Protein AF-A0AAV3WGU9-F1 (afdb_monomer)

Nearest PDB structures (foldseek):
  3m1l-assembly1_A  TM=7.749E-01  e=2.099E-01  Mycobacterium tuberculosis H37Rv
  8bnu-assembly1_C  TM=7.547E-01  e=2.402E-01  Escherichia coli K-12
  8a3o-assembly1_A  TM=6.805E-01  e=1.695E+00  Homo sapiens
  7nd2-assembly1_D  TM=6.651E-01  e=4.071E+00  Homo sapiens

Solvent-accessible surface area (backbone atoms only — not comparable to full-atom values): 6114 Å² total; per-residue (Å²): 136,83,80,64,95,65,92,66,75,93,77,64,72,38,80,42,80,38,83,40,39,35,64,66,41,48,50,52,44,37,49,41,37,62,69,67,58,31,52,58,42,36,42,24,85,46,96,48,67,44,33,93,89,47,94,50,51,67,94,73,81,84,88,69,93,70,84,63,94,73,64,71,71,60,58,56,54,54,55,69,64,66,77,68,80,69,82,73,58,80,46,67,62,130

Secondary structure (DSSP, 8-state):
-PPPSS---S---EEEEEE--SHHHHHHHHHHHHHTSEEEEEEESSSSSS-TTSTT--S---------SS-HHHHHHHHHHHSS-----EEE--

Foldseek 3Di:
DDDDPDPDPQPDAAEEEFEAQAPVSVLVQQLSQVSSNHQYEYEYADPDHCDPVDPRVDPDDDDDDDCPPDDPPVVVVSVVSRPDDGDGDYDYDD

Sequence (94 aa):
MGQTVFNIPPQHEQKIAIIGAGAMGVSIACILARLGIAHVTIFEAESKPFNSRGASINNTGILHHFVYGGHQKTLEQLFYQGILKANARICFWR

Radius of gyration: 15.07 Å; Cα contacts (8 Å, |Δi|>4): 110; chains: 1; bounding box: 38×36×43 Å

Structure (mmCIF, N/CA/C/O backbone):
data_AF-A0AAV3WGU9-F1
#
_entry.id   AF-A0AAV3WGU9-F1
#
loop_
_atom_site.group_PDB
_atom_site.id
_atom_site.type_symbol
_atom_site.label_atom_id
_atom_site.label_alt_id
_atom_site.label_comp_id
_atom_site.label_asym_id
_atom_site.label_entity_id
_atom_site.label_seq_id
_atom_site.pdbx_PDB_ins_code
_atom_site.Cartn_x
_atom_site.Cartn_y
_atom_site.Cartn_z
_atom_site.occupancy
_atom_site.B_iso_or_equiv
_atom_site.auth_seq_id
_atom_site.auth_comp_id
_atom_site.auth_asym_id
_atom_site.auth_atom_id
_atom_site.pdbx_PDB_model_num
ATOM 1 N N . MET A 1 1 ? -7.711 10.585 28.426 1.00 33.91 1 MET A N 1
ATOM 2 C CA . MET A 1 1 ? -8.767 10.262 27.442 1.00 33.91 1 MET A CA 1
ATOM 3 C C . MET A 1 1 ? -8.303 10.800 26.098 1.00 33.91 1 MET A C 1
ATOM 5 O O . MET A 1 1 ? -8.184 12.009 25.961 1.00 33.91 1 MET A O 1
ATOM 9 N N . GLY A 1 2 ? -7.878 9.923 25.185 1.00 42.69 2 GLY A N 1
ATOM 10 C CA . GLY A 1 2 ? -7.295 10.327 23.902 1.00 42.69 2 GLY A CA 1
ATOM 11 C C . GLY A 1 2 ? -8.376 10.820 22.947 1.00 42.69 2 GLY A C 1
ATOM 12 O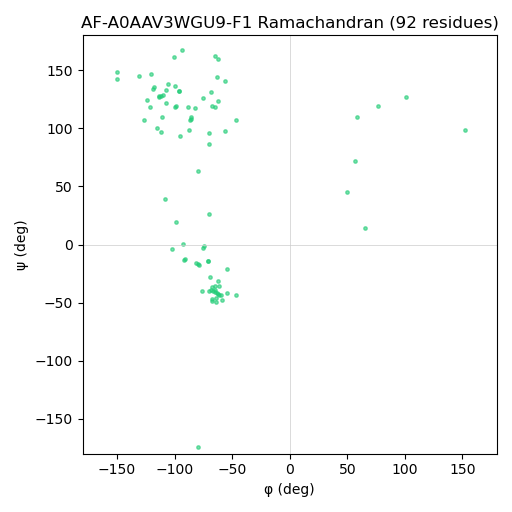 O . GLY A 1 2 ? -9.353 10.113 22.721 1.00 42.69 2 GLY A O 1
ATOM 13 N N . GLN A 1 3 ? -8.215 12.030 22.413 1.00 40.00 3 GLN A N 1
ATOM 14 C CA . GLN A 1 3 ? -9.061 12.522 21.331 1.00 40.00 3 GLN A CA 1
ATOM 15 C C . GLN A 1 3 ? -8.816 11.658 20.092 1.00 40.00 3 GLN A C 1
ATOM 17 O O . GLN A 1 3 ? -7.699 11.600 19.575 1.00 40.00 3 GLN A O 1
ATOM 22 N N . THR A 1 4 ? -9.849 10.973 19.615 1.00 46.03 4 THR A N 1
ATOM 23 C CA . THR A 1 4 ? -9.833 10.375 18.283 1.00 46.03 4 THR A CA 1
ATOM 24 C C . THR A 1 4 ? -9.835 11.522 17.277 1.00 46.03 4 THR A C 1
ATOM 26 O O . THR A 1 4 ? -10.748 12.343 17.273 1.00 46.03 4 THR A O 1
ATOM 29 N N . VAL A 1 5 ? -8.793 11.604 16.444 1.00 51.19 5 VAL A N 1
ATOM 30 C CA . VAL A 1 5 ? -8.574 12.689 15.458 1.00 51.19 5 VAL A CA 1
ATOM 31 C C . VAL A 1 5 ? -9.770 12.870 14.513 1.00 51.19 5 VAL A C 1
ATOM 33 O O . VAL A 1 5 ? -9.971 13.943 13.951 1.00 51.19 5 VAL A O 1
ATOM 36 N N . PHE A 1 6 ? -10.609 11.845 14.388 1.00 54.28 6 PHE A N 1
ATOM 37 C CA . PHE A 1 6 ? -11.820 11.870 13.595 1.00 54.28 6 PHE A CA 1
ATOM 38 C C . PHE A 1 6 ? -13.024 11.563 14.491 1.00 54.28 6 PHE A C 1
ATOM 40 O O . PHE A 1 6 ? -13.116 10.483 15.073 1.00 54.28 6 PHE A O 1
ATOM 47 N N . ASN A 1 7 ? -13.950 12.519 14.607 1.00 55.12 7 ASN A N 1
ATOM 48 C CA . ASN A 1 7 ? -15.255 12.322 15.243 1.00 55.12 7 ASN A CA 1
ATOM 49 C C . ASN A 1 7 ? -16.202 11.628 14.250 1.00 55.12 7 ASN A C 1
ATOM 51 O O . ASN A 1 7 ? -17.164 12.226 13.770 1.00 55.12 7 ASN A O 1
ATOM 55 N N . ILE A 1 8 ? -15.860 10.400 13.855 1.00 58.75 8 ILE A N 1
ATOM 56 C CA . ILE A 1 8 ? -16.682 9.597 12.946 1.00 58.75 8 ILE A CA 1
ATOM 57 C C . ILE A 1 8 ? -17.669 8.824 13.825 1.00 58.75 8 ILE A C 1
ATOM 59 O O . ILE A 1 8 ? -17.223 8.062 14.688 1.00 58.75 8 ILE A O 1
ATOM 63 N N . PRO A 1 9 ? -18.990 9.026 13.672 1.00 55.47 9 PRO A N 1
ATOM 64 C CA . PRO A 1 9 ? -19.965 8.251 14.423 1.00 55.47 9 PRO A CA 1
ATOM 65 C C . PRO A 1 9 ? -19.732 6.753 14.151 1.00 55.47 9 PRO A C 1
ATOM 67 O O . PRO A 1 9 ? -19.460 6.395 13.005 1.00 55.47 9 PRO A O 1
ATOM 70 N N . PRO A 1 10 ? -19.848 5.866 15.158 1.00 58.25 10 PRO A N 1
ATOM 71 C CA . PRO A 1 10 ? -19.528 4.433 15.045 1.00 58.25 10 PRO A CA 1
ATOM 72 C C . PRO A 1 10 ? -20.524 3.634 14.176 1.00 58.25 10 PRO A C 1
ATOM 74 O O . PRO A 1 10 ? -20.734 2.439 14.364 1.00 58.25 10 PRO A O 1
ATOM 77 N N . GLN A 1 11 ? -21.183 4.289 13.226 1.00 55.25 1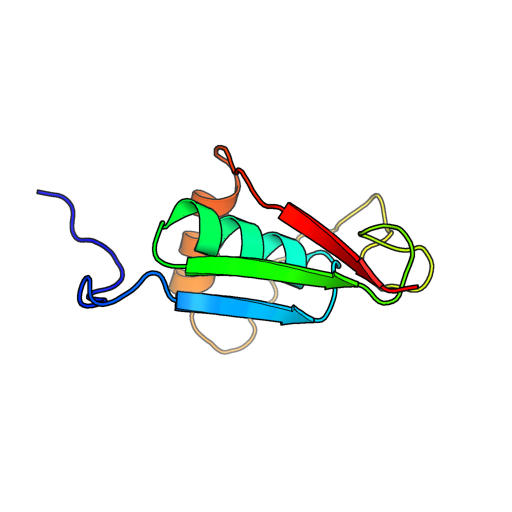1 GLN A N 1
ATOM 78 C CA . GLN A 1 11 ? -22.274 3.745 12.441 1.00 55.25 11 GLN A CA 1
ATOM 79 C C . GLN A 1 11 ? -21.727 3.189 11.128 1.00 55.25 11 GLN A C 1
ATOM 81 O O . GLN A 1 11 ? -21.615 3.889 10.126 1.00 55.25 11 GLN A O 1
ATOM 86 N N . HIS A 1 12 ? -21.449 1.885 11.196 1.00 56.72 12 HIS A N 1
ATOM 87 C CA . HIS A 1 12 ? -21.061 0.970 10.125 1.00 56.72 12 HIS A CA 1
ATOM 88 C C . HIS A 1 12 ? -19.607 1.094 9.660 1.00 56.72 12 HIS A C 1
ATOM 90 O O . HIS A 1 12 ? -19.193 2.121 9.135 1.00 56.72 12 HI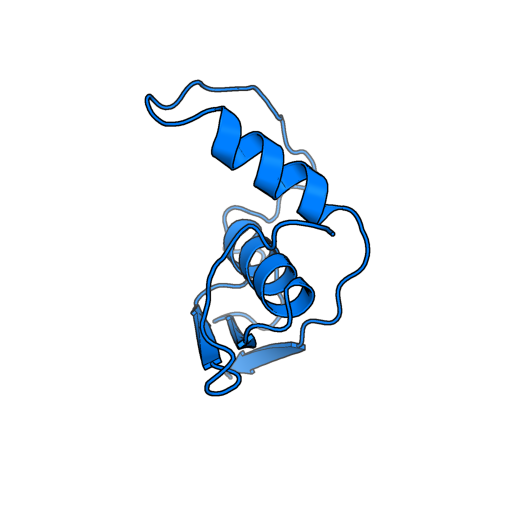S A O 1
ATOM 96 N N . GLU A 1 13 ? -18.851 -0.003 9.797 1.00 63.62 13 GLU A N 1
ATOM 97 C CA . GLU A 1 13 ? -17.585 -0.207 9.085 1.00 63.62 13 GLU A CA 1
ATOM 98 C C . GLU A 1 13 ? -17.783 0.159 7.607 1.00 63.62 13 GLU A C 1
ATOM 100 O O . GLU A 1 13 ? -18.472 -0.545 6.858 1.00 63.62 13 GLU A O 1
ATOM 105 N N . GLN A 1 14 ? -17.225 1.294 7.184 1.00 78.50 14 GLN A N 1
ATOM 106 C CA . GLN A 1 14 ? -17.405 1.764 5.817 1.00 78.50 14 GLN A CA 1
ATOM 107 C C . GLN A 1 14 ? -16.678 0.813 4.868 1.00 78.50 14 GLN A C 1
ATOM 109 O O . GLN A 1 14 ? -15.510 0.487 5.073 1.00 78.50 14 GLN A O 1
ATOM 114 N N . LYS A 1 15 ? -17.343 0.359 3.806 1.00 88.50 15 LYS A N 1
ATOM 115 C CA . LYS A 1 15 ? -16.687 -0.437 2.762 1.00 88.50 15 LYS A CA 1
ATOM 116 C C . LYS A 1 15 ? -16.056 0.514 1.753 1.00 88.50 15 LYS A C 1
ATOM 118 O O . LYS A 1 15 ? -16.775 1.186 1.019 1.00 88.50 15 LYS A O 1
ATOM 123 N N . ILE A 1 16 ? -14.728 0.579 1.730 1.00 90.75 16 ILE A N 1
ATOM 124 C CA . ILE A 1 16 ? -13.977 1.521 0.890 1.00 90.75 16 ILE A CA 1
ATOM 125 C C . ILE A 1 16 ? -13.225 0.758 -0.197 1.00 90.75 16 ILE A C 1
ATOM 127 O O . ILE A 1 16 ? -12.460 -0.161 0.092 1.00 90.75 16 ILE A O 1
ATOM 131 N N . ALA A 1 17 ? -13.414 1.179 -1.447 1.00 94.50 17 ALA A N 1
ATOM 132 C CA . ALA A 1 17 ? -12.596 0.757 -2.576 1.00 94.50 17 ALA A CA 1
ATOM 133 C C . ALA A 1 17 ? -11.498 1.797 -2.845 1.00 94.50 17 ALA A C 1
ATOM 135 O O . ALA A 1 17 ? -11.781 2.991 -2.936 1.00 94.50 17 ALA A O 1
ATOM 136 N N . ILE A 1 18 ? -10.256 1.345 -3.002 1.00 94.25 18 ILE A N 1
ATOM 137 C CA . ILE A 1 18 ? -9.115 2.166 -3.426 1.00 94.25 18 ILE A CA 1
ATOM 138 C C . ILE A 1 18 ? -8.672 1.671 -4.794 1.00 94.25 18 ILE A C 1
ATOM 140 O O . ILE A 1 18 ? -8.409 0.482 -4.957 1.00 94.25 18 ILE A O 1
ATOM 144 N N . ILE A 1 19 ? -8.566 2.573 -5.768 1.00 95.94 19 ILE A N 1
ATOM 145 C CA . ILE A 1 19 ? -8.091 2.246 -7.114 1.00 95.94 19 ILE A CA 1
ATOM 146 C C . ILE A 1 19 ? -6.619 2.656 -7.237 1.00 95.94 19 ILE A C 1
ATOM 148 O O . ILE A 1 19 ? -6.285 3.832 -7.105 1.00 95.94 19 ILE A O 1
ATOM 152 N N . GLY A 1 20 ? -5.754 1.674 -7.489 1.00 93.31 20 GLY A N 1
ATOM 153 C CA . GLY A 1 20 ? -4.303 1.811 -7.608 1.00 93.31 20 GLY A CA 1
ATOM 154 C C . GLY A 1 20 ? -3.550 1.372 -6.349 1.00 93.31 20 GLY A C 1
ATOM 155 O O . GLY A 1 20 ? -3.784 1.881 -5.253 1.00 93.31 20 GLY A O 1
ATOM 156 N N . ALA A 1 21 ? -2.582 0.467 -6.513 1.00 94.31 21 ALA A N 1
ATOM 157 C CA . ALA A 1 21 ? -1.713 -0.054 -5.455 1.00 94.31 21 ALA A CA 1
ATOM 158 C C . ALA A 1 21 ? -0.266 0.472 -5.567 1.00 94.31 21 ALA A C 1
ATOM 160 O O . ALA A 1 21 ? 0.705 -0.254 -5.335 1.00 94.31 21 ALA A O 1
ATOM 161 N N . GLY A 1 22 ? -0.119 1.751 -5.931 1.00 91.12 22 GLY A N 1
ATOM 162 C CA . GLY A 1 22 ? 1.129 2.508 -5.776 1.00 91.12 22 GLY A CA 1
ATOM 163 C C . GLY A 1 22 ? 1.325 3.021 -4.343 1.00 91.12 22 GLY A C 1
ATOM 164 O O . GLY A 1 22 ? 0.513 2.749 -3.455 1.00 91.12 22 GLY A O 1
ATOM 165 N N . ALA A 1 23 ? 2.370 3.824 -4.116 1.00 90.38 23 ALA A N 1
ATOM 166 C CA . ALA A 1 23 ? 2.734 4.303 -2.778 1.00 90.38 23 ALA A CA 1
ATOM 167 C C . ALA A 1 23 ? 1.576 5.007 -2.050 1.00 90.38 23 ALA A C 1
ATOM 169 O O . ALA A 1 23 ? 1.334 4.734 -0.876 1.00 90.38 23 ALA A O 1
ATOM 170 N N . MET A 1 24 ? 0.811 5.848 -2.754 1.00 91.50 24 MET A N 1
ATOM 171 C CA . MET A 1 24 ? -0.334 6.561 -2.175 1.00 91.50 24 MET A CA 1
ATOM 172 C C . MET A 1 24 ? -1.488 5.626 -1.802 1.00 91.50 24 MET A C 1
ATOM 174 O O . MET A 1 24 ? -1.987 5.688 -0.680 1.00 91.50 24 MET A O 1
ATOM 178 N N . GLY A 1 25 ? -1.891 4.741 -2.720 1.00 92.38 25 GLY A N 1
ATOM 179 C CA . GLY A 1 25 ? -3.016 3.826 -2.513 1.00 92.38 25 GLY A CA 1
ATOM 180 C C . GLY A 1 25 ? -2.769 2.837 -1.374 1.00 92.38 25 GLY A C 1
ATOM 181 O O . GLY A 1 25 ? -3.631 2.631 -0.521 1.00 92.38 25 GLY A O 1
ATOM 182 N N . VAL A 1 26 ? -1.552 2.296 -1.288 1.00 90.94 26 VAL A N 1
ATOM 183 C CA . VAL A 1 26 ? -1.151 1.427 -0.173 1.00 90.94 26 VAL A CA 1
ATOM 184 C C . VAL A 1 26 ? -1.090 2.211 1.143 1.00 90.94 26 VAL A C 1
ATOM 186 O O . VAL A 1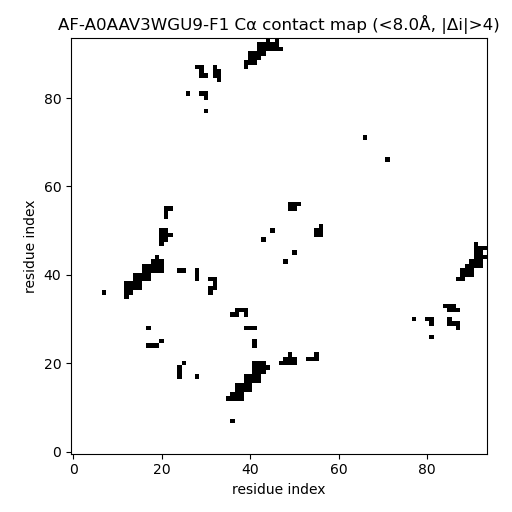 26 ? -1.553 1.712 2.170 1.00 90.94 26 VAL A O 1
ATOM 189 N N . SER A 1 27 ? -0.583 3.449 1.126 1.00 91.31 27 SER A N 1
ATOM 190 C CA . SER A 1 27 ? -0.489 4.285 2.332 1.00 91.31 27 SER A CA 1
ATOM 191 C C . SER A 1 27 ? -1.861 4.639 2.904 1.00 91.31 27 SER A C 1
ATOM 193 O O . SER A 1 27 ? -2.083 4.478 4.103 1.00 91.31 27 SER A O 1
ATOM 195 N N . ILE A 1 28 ? -2.811 5.066 2.066 1.00 90.69 28 ILE A N 1
ATOM 196 C CA . ILE A 1 28 ? -4.157 5.408 2.541 1.00 90.69 28 ILE A CA 1
ATOM 197 C C . ILE A 1 28 ? -4.912 4.160 3.019 1.00 90.69 28 ILE A C 1
ATOM 199 O O . ILE A 1 28 ? -5.547 4.207 4.069 1.00 90.69 28 ILE A O 1
ATOM 203 N N . ALA A 1 29 ? -4.770 3.018 2.332 1.00 90.06 29 ALA A N 1
ATOM 204 C CA . ALA A 1 29 ? -5.357 1.753 2.775 1.00 90.06 29 ALA A CA 1
ATOM 205 C C . ALA A 1 29 ? -4.847 1.335 4.157 1.00 90.06 29 ALA A C 1
ATOM 207 O O . ALA A 1 29 ? -5.624 0.923 5.015 1.00 90.06 29 ALA A O 1
ATOM 208 N N . CYS A 1 30 ? -3.538 1.474 4.370 1.00 86.75 30 CYS A N 1
ATOM 209 C CA . CYS A 1 30 ? -2.869 1.197 5.633 1.00 86.75 30 CYS A CA 1
ATOM 210 C C . CYS A 1 30 ? -3.435 2.065 6.767 1.00 86.75 30 CYS A C 1
ATOM 212 O O . CYS A 1 30 ? -3.795 1.538 7.818 1.00 86.75 30 CYS A O 1
ATOM 214 N N . ILE A 1 31 ? -3.582 3.373 6.537 1.00 86.12 31 ILE A N 1
ATOM 215 C CA . ILE A 1 31 ? -4.137 4.312 7.521 1.00 86.12 31 ILE A CA 1
ATOM 216 C C . ILE A 1 31 ? -5.600 3.976 7.832 1.00 86.12 31 ILE A C 1
ATOM 218 O O . ILE A 1 31 ? -5.960 3.831 8.997 1.00 86.12 31 ILE A O 1
ATOM 222 N N . LEU A 1 32 ? -6.434 3.790 6.806 1.00 84.81 32 LEU A N 1
ATOM 223 C CA . LEU A 1 32 ? -7.858 3.485 6.972 1.00 84.81 32 LEU A CA 1
ATOM 224 C C . LEU A 1 32 ? -8.087 2.157 7.707 1.00 84.81 32 LEU A C 1
ATOM 226 O O . LEU A 1 32 ? -8.912 2.098 8.619 1.00 84.81 32 LEU A O 1
ATOM 230 N N . ALA A 1 33 ? -7.317 1.119 7.366 1.00 82.25 33 ALA A N 1
ATOM 231 C CA . ALA A 1 33 ? -7.372 -0.170 8.049 1.00 82.25 33 ALA A CA 1
ATOM 232 C C . ALA A 1 33 ? -6.917 -0.063 9.515 1.00 82.25 33 ALA A C 1
ATOM 234 O O . ALA A 1 33 ? -7.520 -0.675 10.393 1.00 82.25 33 ALA A O 1
ATOM 235 N N . ARG A 1 34 ? -5.884 0.744 9.807 1.00 79.38 34 ARG A N 1
ATOM 236 C CA . ARG A 1 34 ? -5.386 0.970 11.178 1.00 79.38 34 ARG A CA 1
ATOM 237 C C . ARG A 1 34 ? -6.358 1.723 12.063 1.00 79.38 34 ARG A C 1
ATOM 239 O O . ARG A 1 34 ? -6.431 1.445 13.255 1.00 79.38 34 ARG A O 1
ATOM 246 N N . LEU A 1 35 ? -7.077 2.679 11.491 1.00 79.75 35 LEU A N 1
ATOM 247 C CA . LEU A 1 35 ? -8.068 3.455 12.222 1.00 79.75 35 LEU A CA 1
ATOM 248 C C . LEU A 1 35 ? -9.306 2.618 12.583 1.00 79.75 35 LEU A C 1
ATOM 250 O O . LEU A 1 35 ? -10.096 3.058 13.411 1.00 79.75 35 LEU A O 1
ATOM 254 N N . GLY A 1 36 ? -9.488 1.431 11.987 1.00 78.06 36 GLY A N 1
ATOM 255 C CA . GLY A 1 36 ? -10.640 0.562 12.251 1.00 78.06 36 GLY A CA 1
ATOM 256 C C . GLY A 1 36 ? -11.973 1.160 11.793 1.00 78.06 36 GLY A C 1
ATOM 257 O O . GLY A 1 36 ? -13.031 0.691 12.192 1.00 78.06 36 GLY A O 1
ATOM 258 N N . ILE A 1 37 ? -11.926 2.208 10.969 1.00 73.88 37 ILE A N 1
ATOM 259 C CA . ILE A 1 37 ? -13.106 2.950 10.504 1.00 73.88 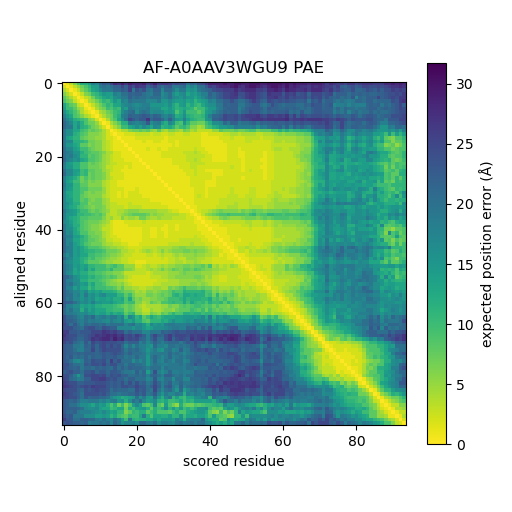37 ILE A CA 1
ATOM 260 C C . ILE A 1 37 ? -13.670 2.397 9.192 1.00 73.88 37 ILE A C 1
ATOM 262 O O . ILE A 1 37 ? -14.771 2.769 8.785 1.00 73.88 37 ILE A O 1
ATOM 266 N N . ALA A 1 38 ? -12.919 1.527 8.512 1.00 80.06 38 ALA A N 1
ATOM 267 C CA . ALA A 1 38 ? -13.292 1.021 7.204 1.00 80.06 38 ALA A CA 1
ATOM 268 C C . ALA A 1 38 ? -12.771 -0.392 6.923 1.00 80.06 38 ALA A C 1
ATOM 270 O O . ALA A 1 38 ? -11.624 -0.729 7.219 1.00 80.06 38 ALA A O 1
ATOM 271 N N . HIS A 1 39 ? -13.596 -1.178 6.234 1.00 86.62 39 HIS A N 1
ATOM 272 C CA . HIS A 1 39 ? -13.179 -2.382 5.533 1.00 86.62 39 HIS A CA 1
ATOM 273 C C . HIS A 1 39 ? -12.710 -1.998 4.123 1.00 86.62 39 HIS A C 1
ATOM 275 O O . HIS A 1 39 ? -13.511 -1.654 3.247 1.00 86.62 39 HIS A O 1
ATOM 281 N N . VAL A 1 40 ? -11.399 -2.050 3.900 1.00 90.94 40 VAL A N 1
ATOM 282 C CA . VAL A 1 40 ? -10.761 -1.524 2.688 1.00 90.94 40 VAL A CA 1
ATOM 283 C C . VAL A 1 40 ? -10.462 -2.637 1.685 1.00 90.94 40 VAL A C 1
ATOM 285 O O . VAL A 1 40 ? -9.950 -3.693 2.047 1.00 90.94 40 VAL A O 1
ATOM 288 N N . THR A 1 41 ? -10.745 -2.394 0.406 1.00 94.88 41 THR A N 1
ATOM 289 C CA . THR A 1 41 ? -10.329 -3.239 -0.723 1.00 94.88 41 THR A CA 1
ATOM 290 C C . THR A 1 41 ? -9.541 -2.399 -1.720 1.00 94.88 41 THR A C 1
ATOM 292 O O . THR A 1 41 ? -10.035 -1.378 -2.193 1.00 94.88 41 THR A O 1
ATOM 295 N N . ILE A 1 42 ? -8.318 -2.821 -2.043 1.00 94.50 42 ILE A N 1
ATOM 296 C CA . ILE A 1 42 ? -7.508 -2.184 -3.088 1.00 94.50 42 ILE A CA 1
ATOM 297 C C . ILE A 1 42 ? -7.689 -2.956 -4.392 1.00 94.50 42 ILE A C 1
ATOM 299 O O . ILE A 1 42 ? -7.562 -4.181 -4.394 1.00 94.50 42 ILE A O 1
ATOM 303 N N . PHE A 1 43 ? -7.942 -2.229 -5.476 1.00 94.75 43 PHE A N 1
ATOM 304 C CA . PHE A 1 43 ? -7.967 -2.728 -6.843 1.00 94.75 43 PHE A CA 1
ATOM 305 C C . PHE A 1 43 ? -6.728 -2.234 -7.582 1.00 94.75 43 PHE A C 1
ATOM 307 O O . PHE A 1 43 ? -6.495 -1.030 -7.692 1.00 94.75 43 PHE A O 1
ATOM 314 N N . GLU A 1 44 ? -5.940 -3.170 -8.094 1.00 93.75 44 GLU A N 1
ATOM 315 C CA . GLU A 1 44 ? -4.764 -2.908 -8.918 1.00 93.75 44 GLU A CA 1
ATOM 316 C C . GLU A 1 44 ? -4.977 -3.539 -10.292 1.00 93.75 44 GLU A C 1
ATOM 318 O O . GLU A 1 44 ? -5.435 -4.679 -10.388 1.00 93.75 44 GLU A O 1
ATOM 323 N N . ALA A 1 45 ? -4.673 -2.776 -11.344 1.00 92.75 45 ALA A N 1
ATOM 324 C CA . ALA A 1 45 ?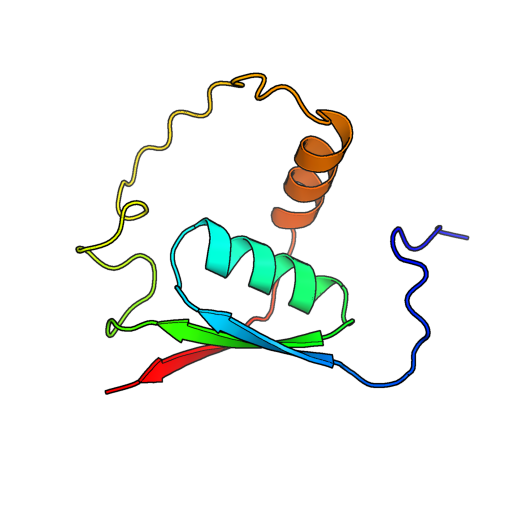 -4.801 -3.246 -12.722 1.00 92.75 45 ALA A CA 1
ATOM 325 C C . ALA A 1 45 ? -3.761 -4.331 -13.043 1.00 92.75 45 ALA A C 1
ATOM 327 O O . ALA A 1 45 ? -3.971 -5.186 -13.900 1.00 92.75 45 ALA A O 1
ATOM 328 N N . GLU A 1 46 ? -2.625 -4.294 -12.352 1.00 91.44 46 GLU A N 1
ATOM 329 C CA . GLU A 1 46 ? -1.535 -5.243 -12.509 1.00 91.44 46 GLU A CA 1
ATOM 330 C C . GLU A 1 46 ? -1.603 -6.416 -11.536 1.00 91.44 46 GLU A C 1
ATOM 332 O O . GLU A 1 46 ? -2.311 -6.412 -10.538 1.00 91.44 46 GLU A O 1
ATOM 337 N N . SER A 1 47 ? -0.789 -7.441 -11.789 1.00 88.44 47 SER A N 1
ATOM 338 C CA . SER A 1 47 ? -0.743 -8.638 -10.942 1.00 88.44 47 SER A CA 1
ATOM 339 C C . SER A 1 47 ? -0.011 -8.447 -9.606 1.00 88.44 47 SER A C 1
ATOM 341 O O . SER A 1 47 ? 0.110 -9.404 -8.845 1.00 88.44 47 SER A O 1
ATOM 343 N N . LYS A 1 48 ? 0.565 -7.266 -9.347 1.00 86.56 48 LYS A N 1
ATOM 344 C CA . LYS A 1 48 ? 1.319 -6.956 -8.122 1.00 86.56 48 LYS A CA 1
ATOM 345 C C . LYS A 1 48 ? 1.211 -5.468 -7.762 1.00 86.56 48 LYS A C 1
ATOM 347 O O . LYS A 1 48 ? 1.152 -4.647 -8.678 1.00 86.56 48 LYS A O 1
ATOM 352 N N . PRO A 1 49 ? 1.234 -5.097 -6.467 1.00 86.94 49 PRO A N 1
ATOM 353 C CA . PRO A 1 49 ? 1.374 -3.704 -6.053 1.00 86.94 49 PRO A CA 1
ATOM 354 C C . PRO A 1 49 ? 2.742 -3.167 -6.482 1.00 86.94 49 PRO A C 1
ATOM 356 O O . PRO A 1 49 ? 3.652 -3.951 -6.769 1.00 86.94 49 PRO A O 1
ATOM 359 N N . PHE A 1 50 ? 2.897 -1.841 -6.506 1.00 87.88 50 PHE A N 1
ATOM 360 C CA . PHE A 1 50 ? 4.138 -1.194 -6.961 1.00 87.88 50 PHE A CA 1
ATOM 361 C C . PHE A 1 50 ? 4.601 -1.752 -8.316 1.00 87.88 50 PHE A C 1
ATOM 363 O O . PHE A 1 50 ? 5.752 -2.152 -8.509 1.00 87.88 50 PHE A O 1
ATOM 370 N N . ASN A 1 51 ? 3.649 -1.879 -9.241 1.00 84.50 51 ASN A N 1
ATOM 371 C CA . ASN A 1 51 ? 3.882 -2.524 -10.519 1.00 84.50 51 ASN A CA 1
ATOM 372 C C . ASN A 1 51 ? 4.945 -1.781 -11.351 1.00 84.50 51 ASN A C 1
ATOM 374 O O . ASN A 1 51 ? 5.198 -0.592 -11.162 1.00 84.50 51 ASN A O 1
ATOM 378 N N . SER A 1 52 ? 5.547 -2.476 -12.320 1.00 84.44 52 SER A N 1
ATOM 379 C CA . SER A 1 52 ? 6.630 -1.925 -13.147 1.00 84.44 52 SER A CA 1
ATOM 380 C C . SER A 1 52 ? 6.217 -0.919 -14.204 1.00 84.44 52 SER A C 1
ATOM 382 O O . SER A 1 52 ? 7.075 -0.382 -14.898 1.00 84.44 52 SER A O 1
ATOM 384 N N . ARG A 1 53 ? 4.920 -0.651 -14.313 1.00 86.88 53 ARG A N 1
ATOM 385 C CA . ARG A 1 53 ? 4.344 0.381 -15.170 1.00 86.88 53 ARG A CA 1
ATOM 386 C C . ARG A 1 53 ? 3.939 1.631 -14.372 1.00 86.88 53 ARG A C 1
ATOM 388 O O . ARG A 1 53 ? 3.506 2.608 -14.971 1.00 86.88 53 ARG A O 1
ATOM 395 N N . GLY A 1 54 ? 4.070 1.612 -13.042 1.00 85.44 54 GLY A N 1
ATOM 396 C CA . GLY A 1 54 ? 3.657 2.685 -12.141 1.00 85.44 54 GLY A CA 1
ATOM 397 C C . GLY A 1 54 ? 4.815 3.566 -11.670 1.00 85.44 54 GLY A C 1
ATOM 398 O O . GLY A 1 54 ? 5.976 3.170 -11.680 1.00 85.44 54 GLY A O 1
ATOM 399 N N . ALA A 1 55 ? 4.490 4.765 -11.179 1.00 87.56 55 ALA A N 1
ATOM 400 C CA . ALA A 1 55 ? 5.482 5.746 -10.724 1.00 87.56 55 ALA A CA 1
ATOM 401 C C . ALA A 1 55 ? 6.200 5.364 -9.412 1.00 87.56 55 ALA A C 1
ATOM 403 O O . ALA A 1 55 ? 7.209 5.965 -9.062 1.00 87.56 55 ALA A O 1
ATOM 404 N N . SER A 1 56 ? 5.681 4.383 -8.667 1.00 87.75 56 SER A N 1
ATOM 405 C CA . SER A 1 56 ? 6.188 3.996 -7.341 1.00 87.75 56 SER A CA 1
ATOM 406 C C . SER A 1 56 ? 7.118 2.774 -7.355 1.00 87.75 56 SER A C 1
ATOM 408 O O . SER A 1 56 ? 7.258 2.128 -6.323 1.00 87.75 56 SER A O 1
ATOM 410 N N . ILE A 1 57 ? 7.705 2.403 -8.499 1.00 85.94 57 ILE A N 1
ATOM 411 C CA . ILE A 1 57 ? 8.591 1.224 -8.591 1.00 85.94 57 ILE A CA 1
ATOM 412 C C . ILE A 1 57 ? 10.032 1.491 -8.120 1.00 85.94 57 ILE A C 1
ATOM 414 O O . ILE A 1 57 ? 10.796 0.554 -7.886 1.00 85.94 57 ILE A O 1
ATOM 418 N N . ASN A 1 58 ? 10.446 2.750 -7.987 1.00 80.69 58 ASN A N 1
ATOM 419 C CA . ASN A 1 58 ? 11.818 3.049 -7.595 1.00 80.69 58 ASN A CA 1
ATOM 420 C C . ASN A 1 58 ? 12.145 2.516 -6.186 1.00 80.69 58 ASN A C 1
ATOM 422 O O . ASN A 1 58 ? 11.324 2.517 -5.273 1.00 80.69 58 ASN A O 1
ATOM 426 N N . ASN A 1 59 ? 13.383 2.061 -6.010 1.00 76.00 59 ASN A N 1
ATOM 427 C CA . ASN A 1 59 ? 13.921 1.634 -4.716 1.00 76.00 59 ASN A CA 1
ATOM 428 C C . ASN A 1 59 ? 14.643 2.774 -3.974 1.00 76.00 59 ASN A C 1
ATOM 430 O O . ASN A 1 59 ? 15.154 2.574 -2.875 1.00 76.00 59 ASN A O 1
ATOM 434 N N . THR A 1 60 ? 14.680 3.967 -4.572 1.00 75.25 60 THR A N 1
ATOM 435 C CA . THR A 1 60 ? 15.263 5.190 -4.024 1.00 75.25 60 THR A CA 1
ATOM 436 C C . THR A 1 60 ? 14.225 6.307 -4.061 1.00 75.25 60 THR A C 1
ATOM 438 O O . THR A 1 60 ? 13.881 6.843 -5.114 1.00 75.25 60 THR A O 1
ATOM 441 N N . GLY A 1 61 ? 13.702 6.662 -2.888 1.00 72.06 61 GLY A N 1
ATOM 442 C CA . GLY A 1 61 ? 12.867 7.844 -2.707 1.00 72.06 61 GLY A CA 1
ATOM 443 C C . GLY A 1 61 ? 13.709 8.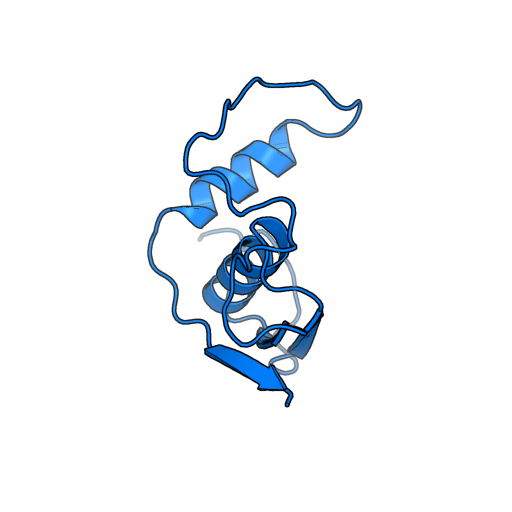983 -2.148 1.00 72.06 61 GLY A C 1
ATOM 444 O O . GLY A 1 61 ? 14.248 8.859 -1.052 1.00 72.06 61 GLY A O 1
ATOM 445 N N . ILE A 1 62 ? 13.820 10.096 -2.874 1.00 75.56 62 ILE A N 1
ATOM 446 C CA . ILE A 1 62 ? 14.357 11.331 -2.297 1.00 75.56 62 ILE A CA 1
ATOM 447 C C . ILE A 1 62 ? 13.194 12.041 -1.620 1.00 75.56 62 ILE A C 1
ATOM 449 O O . ILE A 1 62 ? 12.300 12.566 -2.283 1.00 75.56 62 ILE A O 1
ATOM 453 N N . LEU A 1 63 ? 13.203 12.045 -0.291 1.00 69.31 63 LEU A N 1
ATOM 454 C CA . LEU A 1 63 ? 12.264 12.841 0.478 1.00 69.31 63 LEU A CA 1
ATOM 455 C C . LEU A 1 63 ? 12.857 14.236 0.659 1.00 69.31 63 LEU A C 1
ATOM 457 O O . LEU A 1 63 ? 13.696 14.462 1.525 1.00 69.31 63 LEU A O 1
ATOM 461 N N . HIS A 1 64 ? 12.421 15.170 -0.176 1.00 69.88 64 HIS A N 1
ATOM 462 C CA . HIS A 1 64 ? 12.684 16.587 0.023 1.00 69.88 64 HIS A CA 1
ATOM 463 C C . HIS A 1 64 ? 11.353 17.276 0.305 1.00 69.88 64 HIS A C 1
ATOM 465 O O . HIS A 1 64 ? 10.387 17.088 -0.436 1.00 69.88 64 HIS A O 1
ATOM 471 N N . HIS A 1 65 ? 11.280 18.038 1.396 1.00 57.53 65 HIS A N 1
ATOM 472 C CA . HIS A 1 65 ? 10.059 18.740 1.770 1.00 57.53 65 HIS A CA 1
ATOM 473 C C . HIS A 1 65 ? 9.804 19.874 0.772 1.00 57.53 65 HIS A C 1
ATOM 475 O O . HIS A 1 65 ? 10.359 20.964 0.883 1.00 57.53 65 HIS A O 1
ATOM 481 N N . PHE A 1 66 ? 8.976 19.607 -0.233 1.00 54.16 66 PHE A N 1
ATOM 482 C CA . PHE A 1 66 ? 8.373 20.659 -1.034 1.00 54.16 66 PHE A CA 1
ATOM 483 C C . PHE A 1 66 ? 7.152 21.174 -0.283 1.00 54.16 66 PHE A C 1
ATOM 485 O O . PHE A 1 66 ? 6.195 20.430 -0.062 1.00 54.16 66 PHE A O 1
ATOM 492 N N . VAL A 1 67 ? 7.182 22.452 0.098 1.00 54.69 67 VAL A N 1
ATOM 493 C CA . VAL A 1 67 ? 5.993 23.145 0.594 1.00 54.69 67 VAL A CA 1
ATOM 494 C C . VAL A 1 67 ? 5.058 23.339 -0.597 1.00 54.69 67 VAL A C 1
ATOM 496 O O . VAL A 1 67 ? 5.087 24.360 -1.279 1.00 54.69 67 VAL A O 1
ATOM 499 N N . TYR A 1 68 ? 4.231 22.335 -0.878 1.00 48.78 68 TYR A N 1
ATOM 500 C CA . TYR A 1 68 ? 2.975 22.587 -1.570 1.00 48.78 68 TYR A CA 1
ATOM 501 C C . TYR A 1 68 ? 2.174 23.504 -0.649 1.00 48.78 68 TYR A C 1
ATOM 503 O O . TYR A 1 68 ? 2.002 23.187 0.527 1.00 48.78 68 TYR A O 1
ATOM 511 N N . GLY A 1 69 ? 1.760 24.674 -1.133 1.00 45.56 69 GLY A N 1
ATOM 512 C CA . GLY A 1 69 ? 0.976 25.613 -0.335 1.00 45.56 69 GLY A CA 1
ATOM 513 C C . GLY A 1 69 ? -0.293 24.935 0.190 1.00 45.56 69 GLY A C 1
ATOM 514 O O . GLY A 1 69 ? -1.266 24.808 -0.543 1.00 45.56 69 GLY A O 1
ATOM 515 N N . GLY A 1 70 ? -0.262 24.457 1.439 1.00 51.09 70 GLY A N 1
ATOM 516 C CA . GLY A 1 70 ? -1.367 23.724 2.057 1.00 51.09 70 GLY A CA 1
ATOM 517 C C . GLY A 1 70 ? -0.936 22.734 3.148 1.00 51.09 70 GLY A C 1
ATOM 518 O O . GLY A 1 70 ? -0.574 21.600 2.865 1.00 51.09 70 GLY A O 1
ATOM 519 N N . HIS A 1 71 ? -1.053 23.163 4.410 1.00 56.03 71 HIS A N 1
ATOM 520 C CA . HIS A 1 71 ? -1.148 22.343 5.633 1.00 56.03 71 HIS A CA 1
ATOM 521 C C . HIS A 1 71 ? -0.032 21.315 5.949 1.00 56.03 71 HIS A C 1
ATOM 523 O O . HIS A 1 71 ? -0.258 20.108 6.035 1.00 56.03 71 HIS A O 1
ATOM 529 N N . GLN A 1 72 ? 1.144 21.832 6.328 1.00 53.06 72 GLN A N 1
ATOM 530 C CA . GLN A 1 72 ? 2.274 21.089 6.920 1.00 53.06 72 GLN A CA 1
ATOM 531 C C . GLN A 1 72 ? 1.875 20.123 8.061 1.00 53.06 72 GLN A C 1
ATOM 533 O O . GLN A 1 72 ? 2.306 18.972 8.081 1.00 53.06 72 GLN A O 1
ATOM 538 N N . LYS A 1 73 ? 0.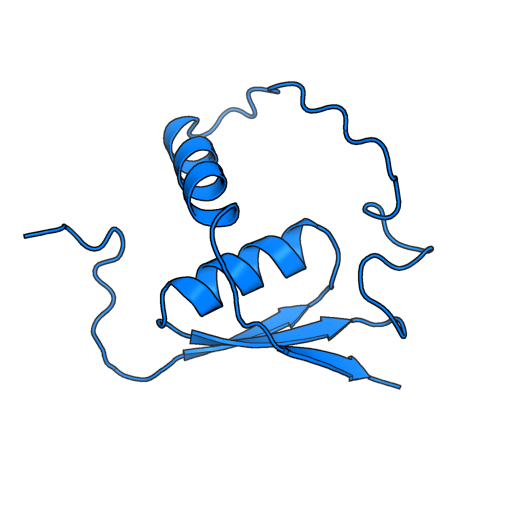993 20.553 8.979 1.00 57.44 73 LYS A N 1
ATOM 539 C CA . LYS A 1 73 ? 0.581 19.756 10.155 1.00 57.44 73 LYS A CA 1
ATOM 540 C C . LYS A 1 73 ? -0.132 18.445 9.795 1.00 57.44 73 LYS A C 1
ATOM 542 O O . LYS A 1 73 ? -0.022 17.467 10.528 1.00 57.44 73 LYS A O 1
ATOM 547 N N . THR A 1 74 ? -0.857 18.419 8.676 1.00 58.38 74 THR A N 1
ATOM 548 C CA . THR A 1 74 ? -1.648 17.255 8.251 1.00 58.38 74 THR A CA 1
ATOM 549 C C . THR A 1 74 ? -0.753 16.160 7.674 1.00 58.38 74 THR A C 1
ATOM 551 O O . THR A 1 74 ? -0.949 14.983 7.971 1.00 58.38 74 THR A O 1
ATOM 554 N N . LEU A 1 75 ? 0.269 16.537 6.900 1.00 55.44 75 LEU A N 1
ATOM 555 C CA . LEU A 1 75 ? 1.214 15.584 6.311 1.0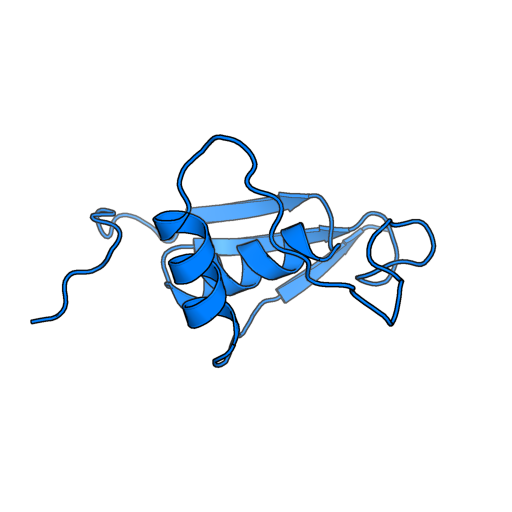0 55.44 75 LEU A CA 1
ATOM 556 C C . LEU A 1 75 ? 2.128 14.948 7.367 1.00 55.44 75 LEU A C 1
ATOM 558 O O . LEU A 1 75 ? 2.350 13.739 7.328 1.00 55.44 75 LEU A O 1
ATOM 562 N N . GLU A 1 76 ? 2.594 15.728 8.348 1.00 57.38 76 GLU A N 1
ATOM 563 C CA . GLU A 1 76 ? 3.395 15.206 9.464 1.00 57.38 76 GLU A CA 1
ATOM 564 C C . GLU A 1 76 ? 2.616 14.167 10.286 1.00 57.38 76 GLU A C 1
ATOM 566 O O . GLU A 1 76 ? 3.142 13.095 10.590 1.00 57.38 76 GLU A O 1
ATOM 571 N N . GLN A 1 77 ? 1.336 14.419 10.585 1.00 57.38 77 GLN A N 1
ATOM 572 C CA . GLN A 1 77 ? 0.502 13.472 11.335 1.00 57.38 77 GLN A CA 1
ATOM 573 C C . GLN A 1 77 ? 0.265 12.153 10.584 1.00 57.38 77 GLN A C 1
ATOM 575 O O . GLN A 1 77 ? 0.342 11.085 11.196 1.00 57.38 77 GLN A O 1
ATOM 580 N N . LEU A 1 78 ? 0.023 12.202 9.269 1.00 56.56 78 LEU A N 1
ATOM 581 C CA . LEU A 1 78 ? -0.167 10.998 8.447 1.00 56.56 78 LEU A CA 1
ATOM 582 C C . LEU A 1 78 ? 1.108 10.141 8.386 1.00 56.56 78 LEU A C 1
ATOM 584 O O . LEU A 1 78 ? 1.026 8.911 8.411 1.00 56.56 78 LEU A O 1
ATOM 588 N N . PHE A 1 79 ? 2.284 10.775 8.370 1.00 53.00 79 PHE A N 1
ATOM 589 C CA . PHE A 1 79 ? 3.570 10.080 8.343 1.00 53.00 79 PHE A CA 1
ATOM 590 C C . PHE A 1 79 ? 3.852 9.319 9.649 1.00 53.00 79 PHE A C 1
ATOM 592 O O . PHE A 1 79 ? 4.176 8.129 9.612 1.00 53.00 79 PHE A O 1
ATOM 599 N N . TYR A 1 80 ? 3.646 9.953 10.810 1.00 52.81 80 TYR A N 1
ATOM 600 C CA . TYR A 1 80 ? 3.861 9.310 12.116 1.00 52.81 80 TYR A CA 1
ATOM 601 C C . TYR A 1 80 ? 2.958 8.093 12.342 1.00 52.81 80 TYR A C 1
ATOM 603 O O . TYR A 1 80 ? 3.387 7.098 12.929 1.00 52.81 80 TYR A O 1
ATOM 611 N N . GLN A 1 81 ? 1.721 8.139 11.849 1.00 54.47 81 GLN A N 1
ATOM 612 C CA . GLN A 1 81 ? 0.779 7.031 12.010 1.00 54.47 81 GLN A CA 1
ATOM 613 C C . GLN A 1 81 ? 1.011 5.888 11.016 1.00 54.47 81 GLN A C 1
ATOM 615 O O . GLN A 1 81 ? 0.540 4.780 11.266 1.00 54.47 81 GLN A O 1
ATOM 620 N N . GLY A 1 82 ? 1.757 6.122 9.927 1.00 50.47 82 GLY A N 1
ATOM 621 C CA . GLY A 1 82 ? 2.035 5.166 8.849 1.00 50.47 82 GLY A CA 1
ATOM 622 C C . GLY A 1 82 ? 3.117 4.117 9.154 1.00 50.47 82 GLY A C 1
ATOM 623 O O . GLY A 1 82 ? 3.094 3.029 8.572 1.00 50.47 82 GLY A O 1
ATOM 624 N N . ILE A 1 83 ? 3.967 4.316 10.165 1.00 48.94 83 ILE A N 1
ATOM 625 C CA . ILE A 1 83 ? 5.146 3.453 10.396 1.00 48.94 83 ILE A CA 1
ATOM 626 C C . ILE A 1 83 ? 4.894 2.262 11.356 1.00 48.94 83 ILE A C 1
ATOM 628 O O . ILE A 1 83 ? 5.652 1.296 11.341 1.00 48.94 83 ILE A O 1
ATOM 632 N N . LEU A 1 84 ? 3.789 2.214 12.113 1.00 43.28 84 LEU A N 1
ATOM 633 C CA . LEU A 1 84 ? 3.550 1.150 13.110 1.00 43.28 84 LEU A CA 1
ATOM 634 C C . LEU A 1 84 ? 2.331 0.253 12.788 1.00 43.28 84 LEU A C 1
ATOM 636 O O . LEU A 1 84 ? 1.200 0.614 13.081 1.00 43.28 84 LEU A O 1
ATOM 640 N N . LYS A 1 85 ? 2.604 -0.943 12.227 1.00 50.25 85 LYS A N 1
ATOM 641 C CA . LYS A 1 85 ? 1.747 -2.162 12.104 1.00 50.25 85 LYS A CA 1
ATOM 642 C C . LYS A 1 85 ? 0.393 -2.046 11.365 1.00 50.25 85 LYS A C 1
ATOM 644 O O . LYS A 1 85 ? -0.553 -1.485 11.897 1.00 50.25 85 LYS A O 1
ATOM 649 N N . ALA A 1 86 ? 0.235 -2.627 10.164 1.00 50.59 86 ALA A N 1
ATOM 650 C CA . ALA A 1 86 ? -1.067 -2.706 9.460 1.00 50.59 86 ALA A CA 1
ATOM 651 C C . ALA A 1 86 ? -1.407 -4.108 8.933 1.00 50.59 86 ALA A C 1
ATOM 653 O O . ALA A 1 86 ? -0.525 -4.803 8.437 1.00 50.59 86 ALA A O 1
ATOM 654 N N . ASN A 1 87 ? -2.703 -4.445 8.965 1.00 50.12 87 ASN A N 1
ATOM 655 C CA . ASN A 1 87 ? -3.334 -5.589 8.298 1.00 50.12 87 ASN A CA 1
ATOM 656 C C . ASN A 1 87 ? -4.262 -5.062 7.185 1.00 50.12 87 ASN A C 1
ATOM 658 O O . ASN A 1 87 ? -5.393 -4.676 7.463 1.00 50.12 87 ASN A O 1
ATOM 662 N N . ALA A 1 88 ? -3.787 -5.025 5.936 1.00 49.00 88 ALA A N 1
ATOM 663 C CA . ALA A 1 88 ? -4.573 -4.635 4.759 1.00 49.00 88 ALA A CA 1
ATOM 664 C C . ALA A 1 88 ? -4.612 -5.782 3.735 1.00 49.00 88 ALA A C 1
ATOM 666 O O . ALA A 1 88 ? -3.638 -6.525 3.602 1.00 49.00 88 ALA A O 1
ATOM 667 N N . ARG A 1 89 ? -5.727 -5.924 3.002 1.00 54.59 89 ARG A N 1
ATOM 668 C CA . ARG A 1 89 ? -5.923 -6.972 1.986 1.00 54.59 89 ARG A CA 1
ATOM 669 C C . ARG A 1 89 ? -5.931 -6.360 0.581 1.00 54.59 89 ARG A C 1
ATOM 671 O O . ARG A 1 89 ? -6.655 -5.403 0.322 1.00 54.59 89 ARG A O 1
ATOM 678 N N . ILE A 1 90 ? -5.114 -6.915 -0.313 1.00 53.84 90 ILE A N 1
ATOM 679 C CA . ILE A 1 90 ? -4.952 -6.465 -1.704 1.00 53.84 90 ILE A CA 1
ATOM 680 C C . ILE A 1 90 ? -5.616 -7.488 -2.627 1.00 53.84 90 ILE A C 1
ATOM 682 O O . ILE A 1 90 ? -5.387 -8.689 -2.465 1.00 53.84 90 ILE A O 1
ATOM 686 N N . CYS A 1 91 ? -6.417 -7.019 -3.584 1.00 54.06 91 CYS A N 1
ATOM 687 C CA . CYS A 1 91 ? -7.062 -7.853 -4.594 1.00 54.06 91 CYS A CA 1
ATOM 688 C C . CYS A 1 91 ? -6.573 -7.451 -5.994 1.00 54.06 91 CYS A C 1
ATOM 690 O O . CYS A 1 91 ? -6.503 -6.268 -6.320 1.00 54.06 91 CYS A O 1
ATOM 692 N N . PHE A 1 92 ? -6.261 -8.441 -6.829 1.00 53.12 92 PHE A N 1
ATOM 693 C CA . PHE A 1 92 ? -5.893 -8.244 -8.233 1.00 53.12 92 PHE A CA 1
ATOM 694 C C . PHE A 1 92 ? -7.059 -8.678 -9.113 1.00 53.12 92 PHE A C 1
ATOM 696 O O . PHE A 1 92 ? -7.677 -9.708 -8.837 1.00 53.12 92 PHE A O 1
ATOM 703 N N . TRP A 1 93 ? -7.358 -7.909 -10.156 1.00 54.09 93 TRP A N 1
ATOM 704 C CA . TRP A 1 93 ? -8.385 -8.268 -11.131 1.00 54.09 93 TRP A CA 1
ATOM 705 C C . TRP A 1 93 ? -7.698 -8.604 -12.457 1.00 54.09 93 TRP A C 1
ATOM 707 O O . TRP A 1 93 ? -7.115 -7.734 -13.100 1.00 54.09 93 TRP A O 1
ATOM 717 N N . ARG A 1 94 ? -7.722 -9.887 -12.818 1.00 36.53 94 ARG A N 1
ATOM 718 C CA . ARG A 1 94 ? -7.515 -10.376 -14.183 1.00 36.53 94 ARG A CA 1
ATOM 719 C C . ARG A 1 94 ? -8.814 -11.000 -14.654 1.00 36.53 94 ARG A C 1
ATOM 721 O O . ARG A 1 94 ? -9.446 -11.674 -13.810 1.00 36.53 94 ARG A O 1
#

Organism: NCBI:txid2530354

Mean predicted aligned error: 12.21 Å

pLDDT: mean 70.68, std 18.2, range [33.91, 95.94]

InterPro domains:
  IPR006076 FAD dependent oxidoreductase [PF01266] (15-80)
  IPR036188 FAD/NAD(P)-binding domain superfamily [G3DSA:3.50.50.60] (4-91)
  IPR036188 FAD/NAD(P)-binding domain superfamily [SSF51905] (9-78)